Protein AF-A0A925J9D4-F1 (afdb_monomer_lite)

Structure (mmCIF, N/CA/C/O backbone):
data_AF-A0A925J9D4-F1
#
_entry.id   AF-A0A925J9D4-F1
#
loop_
_atom_site.group_PDB
_atom_site.id
_atom_site.type_symbol
_atom_site.label_atom_id
_atom_site.label_alt_id
_atom_site.label_comp_id
_atom_site.label_asym_id
_atom_site.label_entity_id
_atom_site.label_seq_id
_atom_site.pdbx_PDB_ins_code
_atom_site.Cartn_x
_atom_site.Cartn_y
_atom_site.Cartn_z
_atom_site.occupancy
_atom_site.B_iso_or_equiv
_atom_site.auth_seq_id
_atom_site.auth_comp_id
_atom_site.auth_asym_id
_atom_site.auth_atom_id
_atom_site.pdbx_PDB_model_num
ATOM 1 N N . MET A 1 1 ? -5.357 -6.715 22.543 1.00 58.41 1 MET A N 1
ATOM 2 C CA . MET A 1 1 ? -5.872 -6.157 21.269 1.00 58.41 1 MET A CA 1
ATOM 3 C C . MET A 1 1 ? -6.674 -7.236 20.559 1.00 58.41 1 MET A C 1
ATOM 5 O O . MET A 1 1 ? -6.180 -8.349 20.463 1.00 58.41 1 MET A O 1
ATOM 9 N N . SER A 1 2 ? -7.898 -6.938 20.114 1.00 69.62 2 SER A N 1
ATOM 10 C CA . SER A 1 2 ? -8.702 -7.877 19.315 1.00 69.62 2 SER A CA 1
ATOM 11 C C . SER A 1 2 ? -8.199 -7.884 17.869 1.00 69.62 2 SER A C 1
ATOM 13 O O . SER A 1 2 ? -8.072 -6.822 17.260 1.00 69.62 2 SER A O 1
ATOM 15 N N . ILE A 1 3 ? -7.894 -9.063 17.323 1.00 72.56 3 ILE A N 1
ATOM 16 C CA . ILE A 1 3 ? -7.564 -9.227 15.903 1.00 72.56 3 ILE A CA 1
ATOM 17 C C . ILE A 1 3 ? -8.877 -9.263 15.123 1.00 72.56 3 ILE A C 1
ATOM 19 O O . ILE A 1 3 ? -9.713 -10.139 15.341 1.00 72.56 3 ILE A O 1
ATOM 23 N N . THR A 1 4 ? -9.052 -8.338 14.179 1.00 72.81 4 THR A N 1
ATOM 24 C CA . THR A 1 4 ? -10.205 -8.361 13.269 1.00 72.81 4 THR A CA 1
ATOM 25 C C . THR A 1 4 ? -9.849 -9.162 12.022 1.00 72.81 4 THR A C 1
ATOM 27 O O . THR A 1 4 ? -8.954 -8.773 11.273 1.00 72.81 4 THR A O 1
ATOM 30 N N . LYS A 1 5 ? -10.554 -10.273 11.776 1.00 78.38 5 LYS A N 1
ATOM 31 C CA . LYS A 1 5 ? -10.482 -10.969 10.483 1.00 78.38 5 LYS A CA 1
ATOM 32 C C . LYS A 1 5 ? -11.235 -10.154 9.432 1.00 78.38 5 LYS A C 1
ATOM 34 O O . LYS A 1 5 ? -12.394 -9.798 9.634 1.00 78.38 5 LYS A O 1
ATOM 39 N N . LEU A 1 6 ? -10.564 -9.866 8.323 1.00 76.88 6 LEU A N 1
ATOM 40 C CA . LEU A 1 6 ? -11.140 -9.160 7.183 1.00 76.88 6 LEU A CA 1
ATOM 41 C C . LEU A 1 6 ? -11.925 -10.154 6.320 1.00 76.88 6 LEU A C 1
ATOM 43 O O . LEU A 1 6 ? -11.417 -11.226 5.997 1.00 76.88 6 LEU A O 1
ATOM 47 N N . ALA A 1 7 ? -13.146 -9.792 5.937 1.00 77.94 7 ALA A N 1
ATOM 48 C CA . ALA A 1 7 ? -13.977 -10.544 5.001 1.00 77.94 7 ALA A CA 1
ATOM 49 C C . ALA A 1 7 ? -14.494 -9.601 3.909 1.00 77.94 7 ALA A C 1
ATOM 51 O O . ALA A 1 7 ? -14.568 -8.388 4.123 1.00 77.94 7 ALA A O 1
ATOM 52 N N . SER A 1 8 ? -14.848 -10.164 2.751 1.00 82.06 8 SER A N 1
ATOM 53 C CA . SER A 1 8 ? -15.437 -9.426 1.623 1.00 82.06 8 SER A CA 1
ATOM 54 C C . SER A 1 8 ? -14.577 -8.262 1.112 1.00 82.06 8 SER A C 1
ATOM 56 O O . SER A 1 8 ? -15.090 -7.211 0.735 1.00 82.06 8 SER A O 1
ATOM 58 N N . VAL A 1 9 ? -13.253 -8.438 1.103 1.00 82.38 9 VAL A N 1
ATOM 59 C CA . VAL A 1 9 ? -12.337 -7.457 0.513 1.00 82.38 9 VAL A CA 1
ATOM 60 C C . VAL A 1 9 ? -12.523 -7.476 -1.014 1.00 82.38 9 VAL A C 1
ATOM 62 O O . VAL A 1 9 ? -12.392 -8.545 -1.615 1.00 82.38 9 VAL A O 1
ATOM 65 N N . PRO A 1 10 ? -12.834 -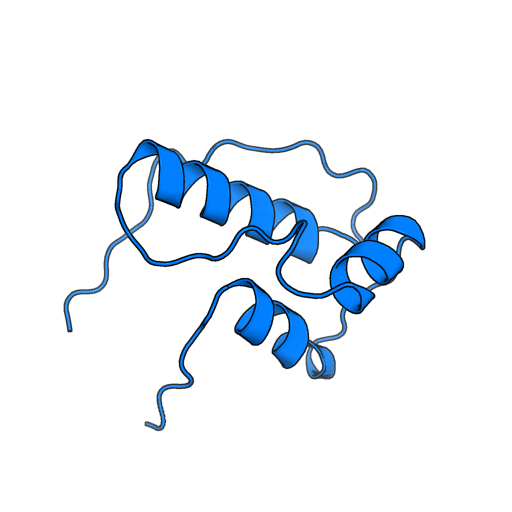6.337 -1.661 1.00 82.12 10 PRO A N 1
ATOM 66 C CA . PRO A 1 10 ? -13.104 -6.307 -3.095 1.00 82.12 10 PRO A CA 1
ATOM 67 C C . PRO A 1 10 ? -11.840 -6.661 -3.872 1.00 82.12 10 PRO A C 1
ATOM 69 O O . PRO A 1 10 ? -10.811 -6.026 -3.675 1.00 82.12 10 PRO A O 1
ATOM 72 N N . LEU A 1 11 ? -11.910 -7.646 -4.769 1.00 84.62 11 LEU A N 1
ATOM 73 C CA . LEU A 1 11 ? -10.792 -7.972 -5.652 1.00 84.62 11 LEU A CA 1
ATOM 74 C C . LEU A 1 11 ? -10.574 -6.841 -6.659 1.00 84.62 11 LEU A C 1
ATOM 76 O O . LEU A 1 11 ? -11.526 -6.302 -7.225 1.00 84.62 11 LEU A O 1
ATOM 80 N N . MET A 1 12 ? -9.314 -6.487 -6.895 1.00 83.69 12 MET A N 1
ATOM 81 C CA . MET A 1 12 ? -8.944 -5.462 -7.865 1.00 83.69 12 MET A CA 1
ATOM 82 C C . MET A 1 12 ? -8.075 -6.043 -8.969 1.00 83.69 12 MET A C 1
ATOM 84 O O . MET A 1 12 ? -7.230 -6.902 -8.731 1.00 83.69 12 MET A O 1
ATOM 88 N N . TYR A 1 13 ? -8.274 -5.530 -10.183 1.00 84.25 13 TYR A N 1
ATOM 89 C CA . TYR A 1 13 ? -7.383 -5.813 -11.296 1.00 84.25 13 TYR A CA 1
ATOM 90 C C . TYR A 1 13 ? -5.964 -5.346 -10.959 1.00 84.25 13 TYR A C 1
ATOM 92 O O . TYR A 1 13 ? -5.759 -4.204 -10.538 1.00 84.25 13 TYR A O 1
ATOM 100 N N . GLN A 1 14 ? -4.991 -6.225 -11.184 1.00 81.12 14 GLN A N 1
ATOM 101 C CA . GLN A 1 14 ? -3.575 -5.887 -11.160 1.00 81.12 14 GLN A CA 1
ATOM 102 C C . GLN A 1 14 ? -3.030 -5.987 -12.582 1.00 81.12 14 GLN A C 1
ATOM 104 O O . GLN A 1 14 ? -3.289 -6.959 -13.288 1.00 81.12 14 GLN A O 1
ATOM 109 N N . ARG A 1 15 ? -2.270 -4.976 -13.003 1.00 79.38 15 ARG A N 1
ATOM 110 C CA . ARG A 1 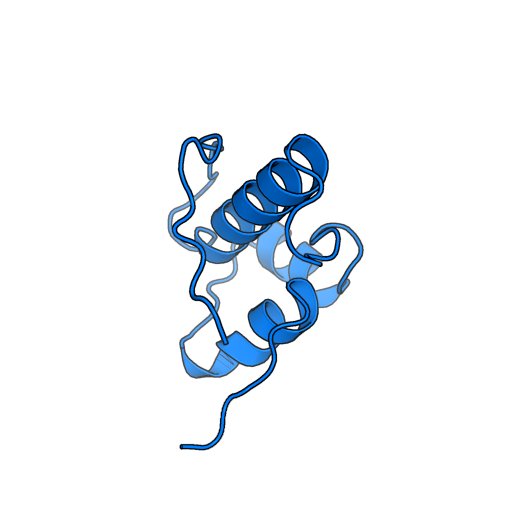15 ? -1.681 -4.931 -14.347 1.00 79.38 15 ARG A CA 1
ATOM 111 C C . ARG A 1 15 ? -0.590 -5.989 -14.549 1.00 79.38 15 ARG A C 1
ATOM 113 O O . ARG A 1 15 ? -0.398 -6.448 -15.666 1.00 79.38 15 ARG A O 1
ATOM 120 N N . ASP A 1 16 ? 0.129 -6.331 -13.483 1.00 84.56 16 ASP A N 1
ATOM 121 C CA . ASP A 1 16 ? 1.285 -7.229 -13.488 1.00 84.56 16 ASP A CA 1
ATOM 122 C C . ASP A 1 16 ? 1.436 -7.872 -12.096 1.00 84.56 16 ASP A C 1
ATOM 124 O O . ASP A 1 16 ? 0.957 -7.333 -11.093 1.00 84.56 16 ASP A O 1
ATOM 128 N N . THR A 1 17 ? 2.114 -9.014 -12.009 1.00 80.38 17 THR A N 1
ATOM 129 C CA . THR A 1 17 ? 2.393 -9.698 -10.737 1.00 80.38 17 THR A CA 1
ATOM 130 C C . THR A 1 17 ? 3.373 -8.921 -9.856 1.00 80.38 17 THR A C 1
ATOM 132 O O . THR A 1 17 ? 3.322 -9.039 -8.631 1.00 80.38 17 THR A O 1
ATOM 135 N N 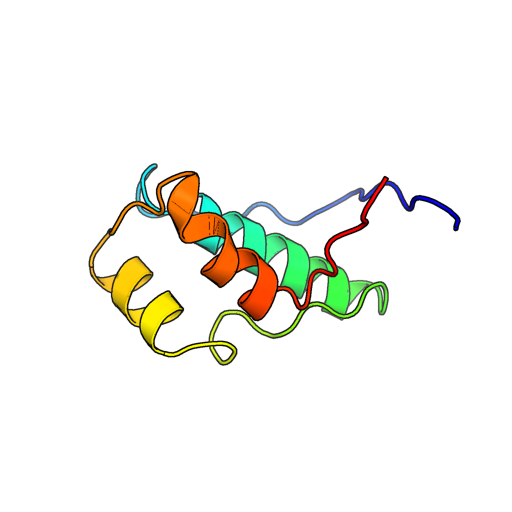. LYS A 1 18 ? 4.221 -8.069 -10.444 1.00 81.19 18 LYS A N 1
ATOM 136 C CA . LYS A 1 18 ? 5.201 -7.228 -9.735 1.00 81.19 18 LYS A CA 1
ATOM 137 C C . LYS A 1 18 ? 4.574 -6.129 -8.882 1.00 81.19 18 LYS A C 1
ATOM 139 O O . LYS A 1 18 ? 5.268 -5.578 -8.029 1.00 81.19 18 LYS A O 1
ATOM 144 N N . VAL A 1 19 ? 3.294 -5.822 -9.092 1.00 85.06 19 VAL A N 1
ATOM 145 C CA . VAL A 1 19 ? 2.564 -4.736 -8.418 1.00 85.06 19 VAL A CA 1
ATOM 146 C C . VAL A 1 19 ? 1.446 -5.228 -7.494 1.00 85.06 19 VAL A C 1
ATOM 148 O O . VAL A 1 19 ? 0.574 -4.454 -7.099 1.00 85.06 19 VAL A O 1
ATOM 151 N N . CYS A 1 20 ? 1.477 -6.504 -7.100 1.00 82.75 20 CYS A N 1
ATOM 152 C CA . CYS A 1 20 ? 0.495 -7.094 -6.184 1.00 82.75 20 CYS A CA 1
ATOM 153 C C . CYS A 1 20 ? 0.386 -6.338 -4.844 1.00 82.75 20 CYS A C 1
ATOM 155 O O . CYS A 1 20 ? -0.703 -6.210 -4.286 1.00 82.75 20 CYS A O 1
ATOM 157 N N . TRP A 1 21 ? 1.496 -5.764 -4.369 1.00 84.38 21 TRP A N 1
ATOM 158 C CA . TRP A 1 21 ? 1.557 -4.917 -3.177 1.00 84.38 21 TRP A CA 1
ATOM 159 C C . TRP A 1 21 ? 0.649 -3.683 -3.280 1.00 84.38 21 TRP A C 1
ATOM 161 O O . TRP A 1 21 ? -0.034 -3.339 -2.317 1.00 84.38 21 TRP A O 1
ATOM 171 N N . TYR A 1 22 ? 0.600 -3.049 -4.453 1.00 85.38 22 TYR A N 1
ATOM 172 C CA . TYR A 1 22 ? -0.205 -1.854 -4.702 1.00 85.38 22 TYR A CA 1
ATOM 173 C C . TYR A 1 22 ? -1.693 -2.198 -4.776 1.00 85.38 22 TYR A C 1
ATOM 175 O O . TYR A 1 22 ? -2.530 -1.538 -4.155 1.00 85.38 22 TYR A O 1
ATOM 183 N N . ALA A 1 23 ? -2.024 -3.274 -5.498 1.00 85.25 23 ALA A N 1
ATOM 184 C CA . ALA A 1 23 ? -3.392 -3.772 -5.586 1.00 85.25 23 ALA A CA 1
ATOM 185 C C . ALA A 1 23 ? -3.931 -4.136 -4.194 1.00 85.25 23 ALA A C 1
ATOM 187 O O . ALA A 1 23 ? -4.993 -3.651 -3.808 1.00 85.25 23 ALA A O 1
ATOM 188 N N . GLY A 1 24 ? -3.161 -4.888 -3.399 1.00 84.69 24 GLY A N 1
ATOM 189 C CA . GLY A 1 24 ? -3.530 -5.248 -2.028 1.00 84.69 24 GLY A CA 1
ATOM 190 C C . GLY A 1 24 ? -3.778 -4.032 -1.129 1.00 84.69 24 GLY A C 1
ATOM 191 O O . GLY A 1 24 ? -4.765 -4.005 -0.393 1.00 84.69 24 GLY A O 1
ATOM 192 N N . ALA A 1 25 ? -2.947 -2.989 -1.229 1.00 85.44 25 ALA A N 1
ATOM 193 C CA . ALA A 1 25 ? -3.149 -1.758 -0.468 1.00 85.44 25 ALA A CA 1
ATOM 194 C C . ALA A 1 25 ? -4.443 -1.024 -0.862 1.00 85.44 25 ALA A C 1
ATOM 196 O O . ALA A 1 25 ? -5.186 -0.588 0.018 1.00 85.44 25 ALA A O 1
ATOM 197 N N . ARG A 1 26 ? -4.769 -0.939 -2.162 1.00 86.69 26 ARG A N 1
ATOM 198 C CA . ARG A 1 26 ? -6.040 -0.342 -2.624 1.00 86.69 26 ARG A CA 1
ATOM 199 C C . ARG A 1 26 ? -7.254 -1.147 -2.177 1.00 86.69 26 ARG A C 1
ATOM 201 O O . ARG A 1 26 ? -8.261 -0.563 -1.790 1.00 86.69 26 ARG A O 1
ATOM 208 N N . MET A 1 27 ? -7.153 -2.473 -2.199 1.00 88.31 27 MET A N 1
ATOM 209 C CA . MET A 1 27 ? -8.205 -3.368 -1.716 1.00 88.31 27 MET A CA 1
ATOM 210 C C . MET A 1 27 ? -8.498 -3.141 -0.224 1.00 88.31 27 MET A C 1
ATOM 212 O O . MET A 1 27 ? -9.658 -2.997 0.164 1.00 88.31 27 MET A O 1
ATOM 216 N N . LEU A 1 28 ? -7.447 -3.047 0.598 1.00 86.25 28 LEU A N 1
ATOM 217 C CA . LEU A 1 28 ? -7.541 -2.734 2.029 1.00 86.25 28 LEU A CA 1
ATOM 218 C C . LEU A 1 28 ? -8.118 -1.340 2.286 1.00 86.25 28 LEU A C 1
ATOM 220 O O . LEU A 1 28 ? -8.989 -1.199 3.141 1.00 86.25 28 LEU A O 1
ATOM 224 N N . PHE A 1 29 ? -7.666 -0.330 1.541 1.00 87.12 29 PHE A N 1
ATOM 225 C CA . PHE A 1 29 ? -8.186 1.033 1.644 1.00 87.12 29 PHE A CA 1
ATOM 226 C C . PHE A 1 29 ? -9.685 1.091 1.325 1.00 87.12 29 PHE A C 1
ATOM 228 O O . PHE A 1 29 ? -10.462 1.546 2.160 1.00 87.12 29 PHE A O 1
ATOM 235 N N . LYS A 1 30 ? -10.119 0.519 0.193 1.00 87.06 30 LYS A N 1
ATOM 236 C CA . LYS A 1 30 ? -11.543 0.461 -0.181 1.00 87.06 30 LYS A CA 1
ATOM 237 C C . LYS A 1 30 ? -12.395 -0.276 0.848 1.00 87.06 30 LYS A C 1
ATOM 239 O O . LYS A 1 30 ? -13.510 0.143 1.137 1.00 87.06 30 LYS A O 1
ATOM 244 N N . TRP A 1 31 ? -11.884 -1.377 1.400 1.00 87.81 31 TRP A N 1
ATOM 245 C CA . TRP A 1 31 ? -12.559 -2.082 2.489 1.00 87.81 31 TRP A CA 1
ATOM 246 C C . TRP A 1 31 ? -12.675 -1.202 3.743 1.00 87.81 31 TRP A C 1
ATOM 248 O O . TRP A 1 31 ? -13.727 -1.177 4.384 1.00 87.81 31 TRP A O 1
ATOM 258 N N . SER A 1 32 ? -11.611 -0.468 4.081 1.00 86.00 32 SER A N 1
ATOM 259 C CA . SER A 1 32 ? -11.569 0.414 5.248 1.00 86.00 32 SER A CA 1
ATOM 260 C C . SER A 1 32 ? -12.588 1.547 5.122 1.00 86.00 32 SER A C 1
ATOM 262 O O . SER A 1 32 ? -13.379 1.751 6.042 1.00 86.00 32 SER A O 1
ATOM 264 N N . GLU A 1 33 ? -12.657 2.191 3.954 1.00 87.25 33 GLU A N 1
ATOM 265 C CA . GLU A 1 33 ? -13.664 3.214 3.649 1.00 87.25 33 GLU A CA 1
ATOM 266 C C . GLU A 1 33 ? -15.087 2.650 3.696 1.00 87.25 33 GLU A C 1
ATOM 268 O O . GLU A 1 33 ? -15.958 3.223 4.346 1.00 87.25 33 GLU A O 1
ATOM 273 N N . ALA A 1 34 ? -15.325 1.498 3.060 1.00 87.62 34 ALA A N 1
ATOM 274 C CA . ALA A 1 34 ? -16.660 0.908 2.971 1.00 87.62 34 ALA A CA 1
ATOM 275 C C . ALA A 1 34 ? -17.219 0.447 4.327 1.00 87.62 34 ALA A C 1
ATOM 277 O O . ALA A 1 34 ? -18.433 0.387 4.509 1.00 87.62 34 ALA A O 1
ATOM 278 N N . THR A 1 35 ? -16.351 0.083 5.271 1.00 85.69 35 THR A N 1
ATOM 279 C CA . THR A 1 35 ? -16.764 -0.470 6.571 1.00 85.69 35 THR A CA 1
ATOM 280 C C . THR A 1 35 ? -16.601 0.503 7.734 1.00 85.69 35 THR A C 1
ATOM 282 O O . THR A 1 35 ? -17.072 0.204 8.833 1.00 85.69 35 THR A O 1
ATOM 285 N N . GLY A 1 36 ? -15.902 1.625 7.533 1.00 83.62 36 GLY A N 1
ATOM 286 C CA . GLY A 1 36 ? -15.465 2.518 8.609 1.00 83.62 36 GLY A CA 1
ATOM 287 C C . GLY A 1 36 ? -14.485 1.861 9.589 1.00 83.62 36 GLY A C 1
ATOM 288 O O . GLY A 1 36 ? -14.277 2.373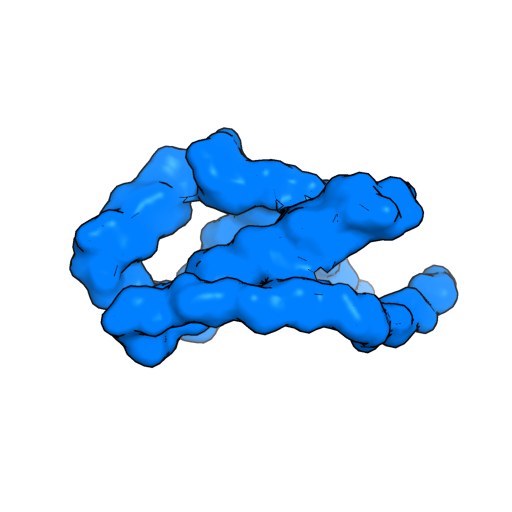 10.689 1.00 83.62 36 GLY A O 1
ATOM 289 N N . LYS A 1 37 ? -13.917 0.698 9.238 1.00 78.12 37 LYS A N 1
ATOM 290 C CA . LYS A 1 37 ? -13.000 -0.064 10.093 1.00 78.12 37 LYS A CA 1
ATOM 291 C C . LYS A 1 37 ? -11.565 0.096 9.615 1.00 78.12 37 LYS A C 1
ATOM 293 O O . LYS A 1 37 ? -11.282 0.064 8.423 1.00 78.12 37 LYS A O 1
ATOM 298 N N . GLY A 1 38 ? -10.636 0.173 10.564 1.00 74.12 38 GLY A N 1
ATOM 299 C CA . GLY A 1 38 ? -9.221 0.403 10.271 1.00 74.12 38 GLY A CA 1
ATOM 300 C C . GLY A 1 38 ? -8.908 1.876 10.000 1.00 74.12 38 GLY A C 1
ATOM 301 O O . GLY A 1 38 ? -9.781 2.734 10.049 1.00 74.12 38 GLY A O 1
ATOM 302 N N . SER A 1 39 ? -7.632 2.165 9.765 1.00 73.88 39 SER A N 1
ATOM 303 C CA . SER A 1 39 ? -7.115 3.520 9.537 1.00 73.88 39 SER A CA 1
ATOM 304 C C . SER A 1 39 ? -6.128 3.534 8.366 1.00 73.88 39 SER A C 1
ATOM 306 O O . SER A 1 39 ? -5.056 4.135 8.448 1.00 73.88 39 SER A O 1
ATOM 308 N N . ALA A 1 40 ? -6.460 2.797 7.300 1.00 77.00 40 ALA A N 1
ATOM 309 C CA . ALA A 1 40 ? -5.641 2.742 6.095 1.00 77.00 40 ALA A CA 1
ATOM 310 C C . ALA A 1 40 ? -5.674 4.108 5.395 1.00 77.00 40 ALA A C 1
ATOM 312 O O . ALA A 1 40 ? -6.748 4.664 5.170 1.00 77.00 40 ALA A O 1
ATOM 313 N N . LYS A 1 41 ? -4.509 4.659 5.041 1.00 82.19 41 LYS A N 1
ATOM 314 C CA . LYS A 1 41 ? -4.455 5.871 4.214 1.00 82.19 41 LYS A CA 1
ATOM 315 C C . LYS A 1 41 ? -4.699 5.504 2.757 1.00 82.19 41 LYS A C 1
ATOM 317 O O . LYS A 1 41 ? -4.442 4.371 2.350 1.00 82.19 41 LYS A O 1
ATOM 322 N N . ASN A 1 42 ? -5.151 6.479 1.972 1.00 83.38 42 ASN A N 1
ATOM 323 C CA . ASN A 1 42 ? -5.269 6.307 0.533 1.00 83.38 42 ASN A CA 1
ATOM 324 C C . ASN A 1 42 ? -3.867 6.068 -0.068 1.00 83.38 42 ASN A C 1
ATOM 326 O O . ASN A 1 42 ? -3.034 6.978 -0.036 1.00 83.38 42 ASN A O 1
ATOM 330 N N . PRO A 1 43 ? -3.580 4.881 -0.632 1.00 78.69 43 PRO A N 1
ATOM 331 C CA . PRO A 1 43 ? -2.278 4.586 -1.229 1.00 78.69 43 PRO A CA 1
ATOM 332 C C . PRO A 1 43 ? -1.960 5.456 -2.455 1.00 78.69 43 PRO A C 1
ATOM 334 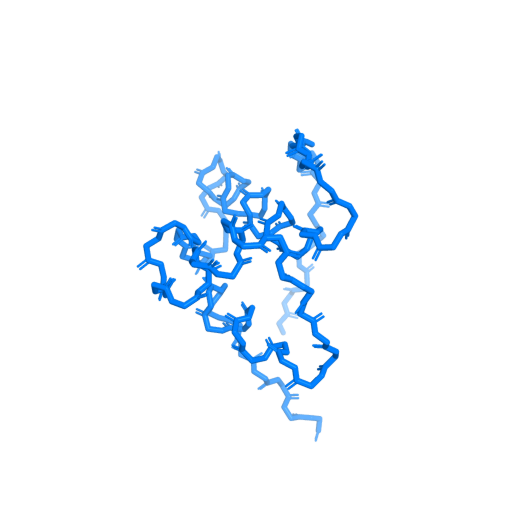O O . PRO A 1 43 ? -0.799 5.556 -2.839 1.00 78.69 43 PRO A O 1
ATOM 337 N N . GLU A 1 44 ? -2.960 6.102 -3.062 1.00 79.88 44 GLU A N 1
ATOM 338 C CA . GLU A 1 44 ? -2.783 7.061 -4.162 1.00 79.88 44 GLU A CA 1
ATOM 339 C C . GLU A 1 44 ? -2.304 8.436 -3.692 1.00 79.88 44 GLU A C 1
ATOM 341 O O . GLU A 1 44 ? -1.967 9.275 -4.517 1.00 79.88 44 GLU A O 1
ATOM 346 N N . THR A 1 45 ? -2.281 8.696 -2.385 1.00 79.19 45 THR A N 1
ATOM 347 C CA . THR A 1 45 ? -1.821 9.981 -1.835 1.00 79.19 45 THR A CA 1
ATOM 348 C C . THR A 1 45 ? -0.848 9.813 -0.672 1.00 79.19 45 THR A C 1
ATOM 350 O O . THR A 1 45 ? -0.393 10.805 -0.111 1.00 79.19 45 THR A O 1
ATOM 353 N N . ALA A 1 46 ? -0.557 8.578 -0.257 1.00 71.94 46 ALA A N 1
ATOM 354 C CA . ALA A 1 46 ? 0.255 8.322 0.926 1.00 71.94 46 ALA A CA 1
ATOM 355 C C . ALA A 1 46 ? 1.756 8.548 0.694 1.00 71.94 46 ALA A C 1
ATOM 357 O O . ALA A 1 46 ? 2.446 8.946 1.629 1.00 71.94 46 ALA A O 1
ATOM 358 N N . ASP A 1 47 ? 2.254 8.289 -0.521 1.00 73.75 47 ASP A N 1
ATOM 359 C CA . ASP A 1 47 ? 3.655 8.487 -0.900 1.00 73.75 47 ASP A CA 1
ATOM 360 C C . ASP A 1 47 ? 3.802 8.562 -2.431 1.00 73.75 47 ASP A C 1
ATOM 362 O O . ASP A 1 47 ? 3.345 7.674 -3.153 1.00 73.75 47 ASP A O 1
ATOM 366 N N . GLN A 1 48 ? 4.460 9.606 -2.944 1.00 79.69 48 GLN A N 1
ATOM 367 C CA . GLN A 1 48 ? 4.663 9.764 -4.391 1.00 79.69 48 GLN A CA 1
ATOM 368 C C . GLN A 1 48 ? 5.565 8.655 -4.960 1.00 79.69 48 GLN A C 1
ATOM 370 O O . GLN A 1 48 ? 5.321 8.162 -6.061 1.00 79.69 48 GLN A O 1
ATOM 375 N N . GLY A 1 49 ? 6.564 8.202 -4.191 1.00 78.75 49 GLY A N 1
ATOM 376 C CA . GLY A 1 49 ? 7.440 7.093 -4.580 1.00 78.75 49 GLY A CA 1
ATOM 377 C C . GLY A 1 49 ? 6.684 5.775 -4.780 1.00 78.75 49 GLY A C 1
ATOM 378 O O . GLY A 1 49 ? 7.027 4.989 -5.666 1.00 78.75 49 GLY A O 1
ATOM 379 N N . TYR A 1 50 ? 5.617 5.559 -4.012 1.00 77.69 50 TYR A N 1
ATOM 380 C CA . TYR A 1 50 ? 4.715 4.413 -4.115 1.00 77.69 50 TYR A CA 1
ATOM 381 C C . TYR A 1 50 ? 3.962 4.395 -5.452 1.00 77.69 50 TYR A C 1
ATOM 383 O O . TYR A 1 50 ? 3.929 3.371 -6.138 1.00 77.69 50 TYR A O 1
ATOM 391 N N . ILE A 1 51 ? 3.419 5.541 -5.869 1.00 83.25 51 ILE A N 1
ATOM 392 C CA . ILE A 1 51 ? 2.712 5.693 -7.151 1.00 83.25 51 ILE A CA 1
ATOM 393 C C . ILE A 1 51 ? 3.691 5.564 -8.318 1.00 83.25 51 ILE A C 1
ATOM 395 O O . ILE A 1 51 ? 3.435 4.833 -9.276 1.00 83.25 51 ILE A O 1
ATOM 399 N N . ASP A 1 52 ? 4.840 6.228 -8.227 1.00 85.44 52 ASP A N 1
ATOM 400 C CA . ASP A 1 52 ? 5.864 6.193 -9.267 1.00 85.44 52 ASP A CA 1
ATOM 401 C C . ASP A 1 52 ? 6.376 4.769 -9.499 1.00 85.44 52 ASP A C 1
ATOM 403 O O . ASP A 1 52 ? 6.551 4.346 -10.646 1.00 85.44 52 ASP A O 1
ATOM 407 N N . ARG A 1 53 ? 6.575 3.993 -8.427 1.00 83.94 53 ARG A N 1
ATOM 408 C CA . ARG A 1 53 ? 7.005 2.595 -8.529 1.00 83.94 53 ARG A CA 1
ATOM 409 C C . ARG A 1 53 ? 5.915 1.717 -9.145 1.00 83.94 53 ARG A C 1
ATOM 411 O O . ARG A 1 53 ? 6.240 0.880 -9.987 1.00 83.94 53 ARG A O 1
ATOM 418 N N . TYR A 1 54 ? 4.643 1.941 -8.806 1.00 85.31 54 TYR A N 1
ATOM 419 C CA . TYR A 1 54 ? 3.519 1.267 -9.465 1.00 85.31 54 TYR A CA 1
ATOM 420 C C . TYR A 1 54 ? 3.495 1.565 -10.972 1.00 85.31 54 TYR A C 1
ATOM 422 O O . TYR A 1 54 ? 3.463 0.644 -11.791 1.00 85.31 54 TYR A O 1
ATOM 430 N N . ASN A 1 55 ? 3.605 2.842 -11.347 1.00 86.56 55 ASN A N 1
ATOM 431 C CA . ASN A 1 55 ? 3.588 3.284 -12.742 1.00 86.56 55 ASN A CA 1
ATOM 432 C C . ASN A 1 55 ? 4.759 2.717 -13.558 1.00 86.56 55 ASN A C 1
ATOM 434 O O . ASN A 1 55 ? 4.595 2.408 -14.739 1.00 86.56 55 ASN A O 1
ATOM 438 N N . ARG A 1 56 ? 5.921 2.517 -12.924 1.00 87.81 56 ARG A N 1
ATOM 439 C CA . ARG A 1 56 ? 7.112 1.894 -13.529 1.00 87.81 56 ARG A CA 1
ATOM 440 C C . ARG A 1 56 ? 7.094 0.359 -13.502 1.00 87.81 56 ARG A C 1
ATOM 442 O O . ARG A 1 56 ? 8.083 -0.252 -13.895 1.00 87.81 56 ARG A O 1
ATOM 449 N N . ASN A 1 57 ? 6.004 -0.270 -13.048 1.00 83.44 57 ASN A N 1
ATOM 450 C CA . ASN A 1 57 ? 5.899 -1.723 -12.857 1.00 83.44 57 ASN A CA 1
ATOM 451 C C . ASN A 1 57 ? 7.028 -2.301 -11.974 1.00 83.44 57 ASN A C 1
ATOM 453 O O . ASN A 1 57 ? 7.596 -3.365 -12.239 1.00 83.44 57 ASN A O 1
ATOM 457 N N . GLY A 1 58 ? 7.406 -1.541 -10.947 1.00 81.50 58 GLY A N 1
ATOM 458 C CA . GLY A 1 58 ? 8.504 -1.866 -10.053 1.00 81.50 58 GLY A CA 1
ATOM 459 C C . GLY A 1 58 ? 8.083 -2.848 -8.966 1.00 81.50 58 GLY A C 1
ATOM 460 O O . GLY A 1 58 ? 7.092 -2.642 -8.266 1.00 81.50 58 GLY A O 1
ATOM 461 N N . THR A 1 59 ? 8.877 -3.897 -8.779 1.00 80.75 59 THR A N 1
ATOM 462 C CA . THR A 1 59 ? 8.718 -4.811 -7.648 1.00 80.75 59 THR A CA 1
ATOM 463 C C . THR A 1 59 ? 9.099 -4.111 -6.343 1.00 80.75 59 THR A C 1
ATOM 465 O O . THR A 1 59 ? 10.045 -3.321 -6.286 1.00 80.75 59 THR A O 1
ATOM 468 N N . VAL A 1 60 ? 8.369 -4.415 -5.276 1.00 76.44 60 VAL A N 1
ATOM 469 C CA . VAL A 1 60 ? 8.762 -4.105 -3.899 1.00 76.44 60 VAL A CA 1
ATOM 470 C C . VAL A 1 60 ? 9.349 -5.388 -3.329 1.00 76.44 60 VAL A C 1
ATOM 472 O O . VAL A 1 60 ? 8.646 -6.387 -3.181 1.00 76.44 60 VAL A O 1
ATOM 475 N N . GLY A 1 61 ? 10.664 -5.393 -3.104 1.00 72.69 61 GLY A N 1
ATOM 476 C CA . GLY A 1 61 ? 11.323 -6.514 -2.440 1.00 72.69 61 GLY A CA 1
ATOM 477 C C . GLY A 1 61 ? 10.923 -6.580 -0.965 1.00 72.69 61 GLY A C 1
ATOM 478 O O . GLY A 1 61 ? 10.439 -5.603 -0.401 1.00 72.69 61 GLY A O 1
ATOM 479 N N . SER A 1 62 ? 11.190 -7.700 -0.294 1.00 72.44 62 SER A N 1
ATOM 480 C CA . SER A 1 62 ? 10.878 -7.858 1.139 1.00 72.44 62 SER A CA 1
ATOM 481 C C . SER A 1 62 ? 11.518 -6.782 2.031 1.00 72.44 62 SER A C 1
ATOM 483 O O . SER A 1 62 ? 10.950 -6.407 3.055 1.00 72.44 62 SER A O 1
ATOM 485 N N . ARG A 1 63 ? 12.677 -6.248 1.620 1.00 72.31 63 ARG A N 1
ATOM 486 C CA . ARG A 1 63 ? 13.390 -5.151 2.298 1.00 72.31 63 ARG A CA 1
ATOM 487 C C . ARG A 1 63 ? 12.733 -3.775 2.113 1.00 72.31 63 ARG A C 1
ATOM 489 O O . ARG A 1 63 ? 13.004 -2.873 2.895 1.00 72.31 63 ARG A O 1
ATOM 496 N N . ASP A 1 64 ? 11.841 -3.634 1.135 1.00 74.75 64 ASP A N 1
ATOM 497 C CA . ASP A 1 64 ? 11.157 -2.385 0.778 1.00 74.75 64 ASP A CA 1
ATOM 498 C C . ASP A 1 64 ? 9.740 -2.295 1.388 1.00 74.75 64 ASP A C 1
ATOM 500 O O . ASP A 1 64 ? 8.986 -1.361 1.112 1.00 74.75 64 ASP A O 1
ATOM 504 N N . ASN A 1 65 ? 9.360 -3.245 2.252 1.00 73.19 65 ASN A N 1
ATOM 505 C CA . ASN A 1 65 ? 8.034 -3.296 2.880 1.00 73.19 65 ASN A CA 1
ATOM 506 C C . ASN A 1 65 ? 7.713 -2.076 3.762 1.00 73.19 65 ASN A C 1
ATOM 508 O O . ASN A 1 65 ? 6.546 -1.835 4.074 1.00 73.19 65 ASN A O 1
ATOM 512 N N . TRP A 1 66 ? 8.717 -1.282 4.138 1.00 74.12 66 TRP A N 1
ATOM 513 C CA . TRP A 1 66 ? 8.521 -0.023 4.857 1.00 74.12 66 TRP A CA 1
ATOM 514 C C . TRP A 1 66 ? 7.635 0.961 4.073 1.00 74.12 66 TRP A C 1
ATOM 516 O O . TRP A 1 66 ? 6.842 1.679 4.678 1.00 74.12 66 TRP A O 1
ATOM 526 N N . HIS A 1 67 ? 7.679 0.938 2.735 1.00 71.81 67 HIS A N 1
ATOM 527 C CA . HIS A 1 67 ? 6.793 1.749 1.894 1.00 71.81 67 HIS A CA 1
ATOM 528 C C . HIS A 1 67 ? 5.319 1.371 2.090 1.00 71.81 67 HIS A C 1
ATOM 530 O O . HIS A 1 67 ? 4.461 2.237 2.246 1.00 71.81 67 HIS A O 1
ATOM 536 N N . LEU A 1 68 ? 5.028 0.068 2.131 1.00 74.12 68 LEU A N 1
ATOM 537 C CA . LEU A 1 68 ? 3.696 -0.470 2.417 1.00 74.12 68 LEU A CA 1
ATOM 538 C C . LEU A 1 68 ? 3.246 -0.120 3.837 1.00 74.12 68 LEU A C 1
ATOM 540 O O . LEU A 1 68 ? 2.096 0.266 4.037 1.00 74.12 68 LEU A O 1
ATOM 544 N N . ALA A 1 69 ? 4.149 -0.226 4.813 1.00 76.12 69 ALA A N 1
ATOM 545 C CA . ALA A 1 69 ? 3.860 0.136 6.195 1.00 76.12 69 ALA A CA 1
ATOM 546 C C . ALA A 1 69 ? 3.489 1.618 6.326 1.00 76.12 69 ALA A C 1
ATOM 548 O O . ALA A 1 69 ? 2.492 1.937 6.971 1.00 76.12 69 ALA A O 1
ATOM 549 N N . ASN A 1 70 ? 4.211 2.510 5.646 1.00 72.56 70 ASN A N 1
ATOM 550 C CA . ASN A 1 70 ? 3.886 3.935 5.605 1.00 72.56 70 ASN A CA 1
ATOM 551 C C . ASN A 1 70 ? 2.549 4.197 4.898 1.00 72.56 70 ASN A C 1
ATOM 553 O O . ASN A 1 70 ? 1.702 4.918 5.434 1.00 72.56 70 ASN A O 1
ATOM 557 N N . ALA A 1 71 ? 2.330 3.565 3.739 1.00 69.31 71 ALA A N 1
ATOM 558 C CA . ALA A 1 71 ? 1.101 3.711 2.962 1.00 69.31 71 ALA A CA 1
ATOM 559 C C . ALA A 1 71 ? -0.142 3.262 3.743 1.00 69.31 71 ALA A C 1
ATOM 561 O O . ALA A 1 71 ? -1.186 3.901 3.685 1.00 69.31 71 ALA A O 1
ATOM 562 N N . LEU A 1 72 ? -0.023 2.195 4.529 1.00 73.81 72 LEU A N 1
ATOM 563 C CA . LEU A 1 72 ? -1.125 1.633 5.308 1.00 73.81 72 LEU A CA 1
ATOM 564 C C . LEU A 1 72 ? -1.131 2.094 6.775 1.00 73.81 72 LEU A C 1
ATOM 566 O O . LEU A 1 72 ? -1.981 1.653 7.544 1.00 73.81 72 LEU A O 1
ATOM 570 N N . SER A 1 73 ? -0.211 2.984 7.168 1.00 73.69 73 SER A N 1
ATOM 571 C CA . SER A 1 73 ? -0.000 3.410 8.564 1.00 73.69 73 SER A CA 1
ATOM 572 C C . SER A 1 73 ? 0.106 2.235 9.546 1.00 73.69 73 SER A C 1
ATOM 574 O O . SER A 1 73 ? -0.448 2.267 10.648 1.00 73.69 73 SER A O 1
ATOM 576 N N . LEU A 1 74 ? 0.810 1.179 9.133 1.00 73.81 74 LEU A N 1
ATOM 577 C CA . LEU A 1 74 ? 1.031 -0.007 9.952 1.00 73.81 74 LEU A CA 1
ATOM 578 C C . LEU A 1 74 ? 2.005 0.320 11.081 1.00 73.81 74 LEU A C 1
ATOM 580 O O . LEU A 1 74 ? 3.017 0.989 10.880 1.00 73.81 74 LEU A O 1
ATOM 584 N N . LYS A 1 75 ? 1.713 -0.195 12.274 1.00 69.81 75 LYS A N 1
ATOM 585 C CA . LYS A 1 75 ? 2.624 -0.130 13.415 1.00 69.81 75 LYS A CA 1
ATOM 586 C C . LYS A 1 75 ? 3.385 -1.441 13.514 1.00 69.81 75 LYS A C 1
ATOM 588 O O . LYS A 1 75 ? 2.788 -2.514 13.448 1.00 69.81 75 LYS A O 1
ATOM 593 N N . GLN A 1 76 ? 4.698 -1.349 13.687 1.00 67.12 76 GLN A N 1
ATOM 594 C CA . GLN A 1 76 ? 5.504 -2.511 14.022 1.00 67.12 76 GLN A CA 1
ATOM 595 C C . GLN A 1 76 ? 5.218 -2.890 15.477 1.00 67.12 76 GLN A C 1
ATOM 597 O O . GLN A 1 76 ? 5.378 -2.070 16.379 1.00 67.12 76 GLN A O 1
ATOM 602 N N . HIS A 1 77 ? 4.780 -4.125 15.702 1.00 65.44 77 HIS A N 1
ATOM 603 C CA . HIS A 1 77 ? 4.737 -4.694 17.042 1.00 65.44 77 HIS A CA 1
ATOM 604 C C . HIS A 1 77 ? 6.108 -5.299 17.338 1.00 65.44 77 HIS A C 1
ATOM 606 O O . HIS A 1 77 ? 6.554 -6.202 16.631 1.00 65.44 77 HIS A O 1
ATOM 612 N N . THR A 1 78 ? 6.797 -4.772 18.345 1.00 59.22 78 THR A N 1
ATOM 613 C CA . THR A 1 78 ? 7.925 -5.466 18.970 1.00 59.22 78 THR A CA 1
ATOM 614 C C . THR A 1 78 ? 7.349 -6.548 19.874 1.00 59.22 78 THR A C 1
ATOM 616 O O . THR A 1 78 ? 6.531 -6.232 20.740 1.00 59.22 78 THR A O 1
ATOM 619 N N . ASN A 1 79 ? 7.718 -7.802 19.611 1.00 53.47 79 ASN A N 1
ATOM 620 C CA . ASN A 1 79 ? 7.436 -8.921 20.511 1.00 53.47 79 ASN A CA 1
ATOM 621 C C . ASN A 1 79 ? 8.241 -8.789 21.802 1.00 53.47 79 ASN A C 1
ATOM 623 O O . ASN A 1 79 ? 9.394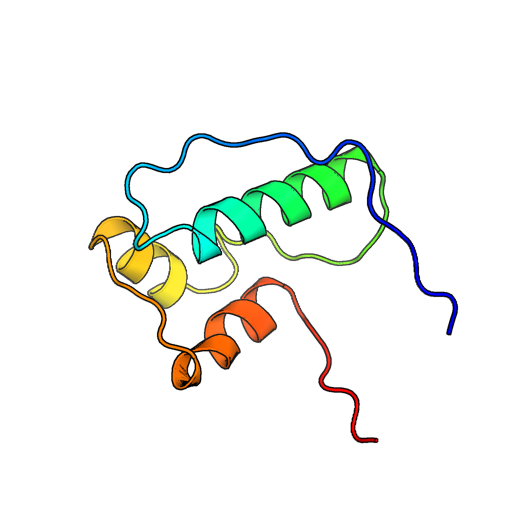 -8.307 21.708 1.00 53.47 79 ASN A O 1
#

Foldseek 3Di:
DDDDDDDDQDQDDQPDPQCVLVRVLCSVVVSCVVVVDADAADLVPQDPVSVVCSVVSHHQPPVNCVSSCSRGVPDDDDD

Radius of gyration: 12.85 Å; chains: 1; bounding box: 30×21×36 Å

pLDDT: mean 78.75, std 7.17, range [53.47, 88.31]

Sequence (79 aa):
MSITKLASVPLMYQRDTKVCWYAGARMLFKWSEATGKGSAKNPETADQGYIDRYNRNGTVGSRDNWHLANALSLKQHTN

Secondary structure (DSSP, 8-state):
-PPPPP--PPP---SSGGGHHHHHHHHHHHHHHHHT-S----TTTS-HHHHHHHHTT----GGGHHHHHHHTTPPPPP-